Protein AF-A0A7S3UWT2-F1 (afdb_monomer_lite)

pLDDT: mean 91.1, std 9.6, range [55.69, 98.31]

Organism: Heterosigma akashiwo (NCBI:txid2829)

Secondary structure (DSSP, 8-state):
--HHHHHHHHHT--SHHHHHHHHHHHTGGG-SEEEEEEE---STTS----EEEEEEEEETTEEEEEEE-TTSSTTHHHHHHHHHHHHHHHS-HHHHSS-S-PPEEEEEP-GGGSPPPSSSSTHHHHHHHHHHT-

InterPro domains:
  IPR003653 Ulp1 protease famil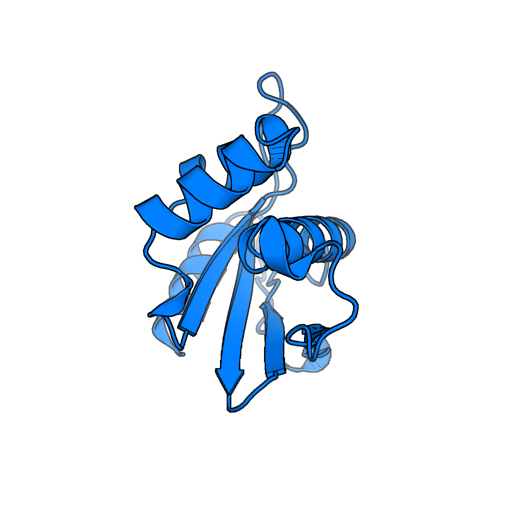y, C-terminal catalytic domain [PF02902] (27-134)
  IPR003653 Ulp1 protease family, C-terminal catalytic domain [PS50600] (1-134)
  IPR038765 Papain-like cysteine peptidase superfamily [SSF54001] (6-134)
  IPR044613 NEDD8-specific protease 1/2-like [PTHR46468] (6-132)

Structure (mmCIF, N/CA/C/O backbone):
data_AF-A0A7S3UWT2-F1
#
_entry.id   AF-A0A7S3UWT2-F1
#
loop_
_atom_site.group_PDB
_atom_site.id
_atom_site.type_symbol
_atom_site.label_atom_id
_atom_site.label_alt_id
_atom_site.label_comp_id
_atom_site.label_asym_id
_atom_site.label_entity_id
_atom_site.label_seq_id
_atom_site.pdbx_PDB_ins_code
_atom_site.Cartn_x
_atom_site.Cartn_y
_atom_site.Cartn_z
_atom_site.occupancy
_atom_site.B_iso_or_equiv
_atom_site.auth_seq_id
_atom_site.auth_comp_id
_atom_site.auth_asym_id
_atom_site.auth_atom_id
_atom_site.pdbx_PDB_model_num
ATOM 1 N N . MET A 1 1 ? -7.065 -2.808 -0.948 1.00 94.25 1 MET A N 1
ATOM 2 C CA . MET A 1 1 ? -7.491 -1.396 -0.934 1.00 94.25 1 MET A CA 1
ATOM 3 C C . MET A 1 1 ? -7.402 -0.872 -2.348 1.00 94.25 1 MET A C 1
ATOM 5 O O . MET A 1 1 ? -6.532 -1.319 -3.085 1.00 94.25 1 MET A O 1
ATOM 9 N N . ASP A 1 2 ? -8.306 0.024 -2.723 1.00 96.12 2 ASP A N 1
ATOM 10 C CA . ASP A 1 2 ? -8.258 0.690 -4.025 1.00 96.12 2 ASP A CA 1
ATOM 11 C C . ASP A 1 2 ? -7.116 1.732 -4.062 1.00 96.12 2 ASP A C 1
ATOM 13 O O . ASP A 1 2 ? -6.880 2.378 -3.036 1.00 96.12 2 ASP A O 1
ATOM 17 N N . PRO A 1 3 ? -6.403 1.926 -5.190 1.00 95.62 3 PRO A N 1
ATOM 18 C CA . PRO A 1 3 ? -5.331 2.918 -5.287 1.00 95.62 3 PRO A CA 1
ATOM 19 C C . PRO A 1 3 ? -5.733 4.346 -4.897 1.00 95.62 3 PRO A C 1
ATOM 21 O O . PRO A 1 3 ? -4.940 5.037 -4.260 1.00 95.62 3 PRO A O 1
ATOM 24 N N . ALA A 1 4 ? -6.951 4.795 -5.214 1.00 94.56 4 ALA A N 1
ATOM 25 C CA . ALA A 1 4 ? -7.416 6.131 -4.842 1.00 94.56 4 ALA A CA 1
ATOM 26 C C . ALA A 1 4 ? -7.584 6.269 -3.323 1.00 94.56 4 ALA A C 1
ATOM 28 O O . ALA A 1 4 ? -7.288 7.318 -2.755 1.00 94.56 4 ALA A O 1
ATOM 29 N N . VAL A 1 5 ? -7.986 5.187 -2.653 1.00 96.56 5 VAL A N 1
ATOM 30 C CA . VAL A 1 5 ? -8.093 5.129 -1.191 1.00 96.56 5 VAL A CA 1
ATOM 31 C C . VAL A 1 5 ? -6.712 5.195 -0.536 1.00 96.56 5 VAL A C 1
ATOM 33 O O . VAL A 1 5 ? -6.547 5.875 0.474 1.00 96.56 5 VAL A O 1
ATOM 36 N N . VAL A 1 6 ? -5.698 4.552 -1.128 1.00 96.81 6 VAL A N 1
ATOM 37 C CA . VAL A 1 6 ? -4.308 4.682 -0.657 1.00 96.81 6 VAL A CA 1
ATOM 38 C C . VAL A 1 6 ? -3.805 6.113 -0.841 1.00 96.81 6 VAL A C 1
ATOM 40 O O . VAL A 1 6 ? -3.215 6.671 0.079 1.00 96.81 6 VAL A O 1
ATOM 43 N N . SER A 1 7 ? -4.077 6.742 -1.988 1.00 95.00 7 SER A N 1
ATOM 44 C CA . SER A 1 7 ? -3.718 8.146 -2.220 1.00 95.00 7 SER A CA 1
ATOM 45 C C . SER A 1 7 ? -4.391 9.086 -1.216 1.00 95.00 7 SER A C 1
ATOM 47 O O . SER A 1 7 ? -3.726 9.969 -0.682 1.00 95.00 7 SER A O 1
ATOM 49 N N . PHE A 1 8 ? -5.673 8.871 -0.904 1.00 95.25 8 PHE A N 1
ATOM 50 C CA . PHE A 1 8 ? -6.383 9.616 0.139 1.00 95.25 8 PHE A CA 1
ATOM 51 C C . PHE A 1 8 ? -5.711 9.444 1.511 1.00 95.25 8 PHE A C 1
ATOM 53 O O . PHE A 1 8 ? -5.351 10.437 2.140 1.00 95.25 8 PHE A O 1
ATOM 60 N N . MET A 1 9 ? -5.434 8.199 1.918 1.00 96.19 9 MET A N 1
ATOM 61 C CA . MET A 1 9 ? -4.730 7.888 3.171 1.00 96.19 9 MET A CA 1
ATOM 62 C C . MET A 1 9 ? -3.370 8.591 3.275 1.00 96.19 9 MET A C 1
ATOM 64 O O . MET A 1 9 ? -2.972 9.039 4.347 1.00 96.19 9 MET A O 1
ATOM 68 N N . MET A 1 10 ? -2.638 8.671 2.163 1.00 95.50 10 MET A N 1
ATOM 69 C CA . MET A 1 10 ? -1.286 9.226 2.142 1.00 95.50 10 MET A CA 1
ATOM 70 C C . MET A 1 10 ? -1.235 10.748 2.037 1.00 95.50 10 MET A C 1
ATOM 72 O O . MET A 1 10 ? -0.264 11.336 2.508 1.00 95.50 10 MET A O 1
ATOM 76 N N . LEU A 1 11 ? -2.202 11.375 1.366 1.00 94.38 11 LEU A N 1
ATOM 77 C CA . LEU A 1 11 ? -2.130 12.794 1.006 1.00 94.38 11 LEU A CA 1
ATOM 78 C C . LEU A 1 11 ? -3.147 13.664 1.742 1.00 94.38 11 LEU A C 1
ATOM 80 O O . LEU A 1 11 ? -2.987 14.881 1.729 1.00 94.38 11 LEU A O 1
ATOM 84 N N . GLN A 1 12 ? -4.206 13.083 2.312 1.00 94.38 12 GLN A N 1
ATOM 85 C CA . GLN A 1 12 ? -5.334 13.837 2.872 1.00 94.38 12 GLN A CA 1
ATOM 86 C C . GLN A 1 12 ? -5.641 13.506 4.328 1.00 94.38 12 GLN A C 1
ATOM 88 O O . GLN A 1 12 ? -6.111 14.397 5.020 1.00 94.38 12 GLN A O 1
ATOM 93 N N . CYS A 1 13 ? -5.351 12.293 4.812 1.00 94.12 13 CYS A N 1
ATOM 94 C CA . CYS A 1 13 ? -5.522 11.995 6.234 1.00 94.12 13 CYS A CA 1
ATOM 95 C C . CYS A 1 13 ? -4.481 12.757 7.066 1.00 94.12 13 CYS A C 1
ATOM 97 O O . CYS A 1 13 ? -3.280 12.483 6.969 1.00 94.12 13 CYS A O 1
ATOM 99 N N . THR A 1 14 ? -4.937 13.706 7.883 1.00 91.50 14 THR A N 1
ATOM 100 C CA . THR A 1 14 ? -4.065 14.581 8.687 1.00 91.50 14 THR A CA 1
ATOM 101 C C . THR A 1 14 ? -4.346 14.532 10.183 1.00 91.50 14 THR A C 1
ATOM 103 O O . THR A 1 14 ? -3.457 14.874 10.965 1.00 91.50 14 THR A O 1
ATOM 106 N N . ASP A 1 15 ? -5.514 14.043 10.590 1.00 91.19 15 ASP A N 1
ATOM 107 C CA . ASP A 1 15 ? -5.913 13.906 11.990 1.00 91.19 15 ASP A CA 1
ATOM 108 C C . ASP A 1 15 ? -6.509 12.523 12.299 1.00 91.19 15 ASP A C 1
ATOM 110 O O . ASP A 1 15 ? -6.653 11.672 11.422 1.00 91.19 15 ASP A O 1
ATOM 114 N N . ASP A 1 16 ? -6.785 12.265 13.580 1.00 90.31 16 ASP A N 1
ATOM 115 C CA . ASP A 1 16 ? -7.289 10.971 14.049 1.00 90.31 16 ASP A CA 1
ATOM 116 C C . ASP A 1 16 ? -8.687 10.634 13.502 1.00 90.31 16 ASP A C 1
ATOM 118 O O . ASP A 1 16 ? -8.959 9.454 13.259 1.00 90.31 16 ASP A O 1
ATOM 122 N N . ASP A 1 17 ? -9.534 11.638 13.251 1.00 92.62 17 ASP A N 1
ATOM 123 C CA . ASP A 1 17 ? -10.889 11.440 12.729 1.00 92.62 17 ASP A CA 1
ATOM 124 C C . ASP A 1 17 ? -10.837 10.911 11.289 1.00 92.62 17 ASP A C 1
ATOM 126 O O . ASP A 1 17 ? -11.516 9.927 10.974 1.00 92.62 17 ASP A O 1
ATOM 130 N N . ASP A 1 18 ? -9.955 11.470 10.448 1.00 94.12 18 ASP A N 1
ATOM 131 C CA . ASP A 1 18 ? -9.722 10.995 9.078 1.00 94.12 18 ASP A CA 1
ATOM 132 C C . ASP A 1 18 ? -9.356 9.501 9.045 1.00 94.12 18 ASP A C 1
ATOM 134 O O . ASP A 1 18 ? -9.889 8.711 8.253 1.00 94.12 18 ASP A O 1
ATOM 138 N N . TYR A 1 19 ? -8.424 9.094 9.913 1.00 93.38 19 TYR A N 1
ATOM 139 C CA . TYR A 1 19 ? -7.978 7.705 9.978 1.00 93.38 19 TYR A CA 1
ATOM 140 C C . TYR A 1 19 ? -9.072 6.776 10.510 1.00 93.38 19 TYR A C 1
ATOM 142 O O . TYR A 1 19 ? -9.218 5.658 10.006 1.00 93.38 19 TYR A O 1
ATOM 150 N N . ASP A 1 20 ? -9.840 7.205 11.513 1.00 92.69 20 ASP A N 1
ATOM 151 C CA . ASP A 1 20 ? -10.918 6.399 12.083 1.00 92.69 20 ASP A CA 1
ATOM 152 C C . ASP A 1 20 ? -12.104 6.244 11.125 1.00 92.69 20 ASP A C 1
ATOM 154 O O . ASP A 1 20 ? -12.724 5.173 11.073 1.00 92.69 20 ASP A O 1
ATOM 158 N N . ASP A 1 21 ? -12.421 7.271 10.338 1.00 94.06 21 ASP A N 1
ATOM 159 C CA . ASP A 1 21 ? -13.404 7.184 9.258 1.00 94.06 21 ASP A CA 1
ATOM 160 C C . ASP A 1 21 ? -12.946 6.208 8.172 1.00 94.06 21 ASP A C 1
ATOM 162 O O . ASP A 1 21 ? -13.712 5.321 7.774 1.00 94.06 21 ASP A O 1
ATOM 166 N N . LEU A 1 22 ? -11.678 6.286 7.753 1.00 95.69 22 LEU A N 1
ATOM 167 C CA . LEU A 1 22 ? -11.103 5.361 6.778 1.00 95.69 22 LEU A CA 1
ATOM 168 C C . LEU A 1 22 ? -11.126 3.909 7.285 1.00 95.69 22 LEU A C 1
ATOM 170 O O . LEU A 1 22 ? -11.574 2.997 6.575 1.00 95.69 22 LEU A O 1
ATOM 174 N N . ARG A 1 23 ? -10.705 3.688 8.538 1.00 94.75 23 ARG A N 1
ATOM 175 C CA . ARG A 1 23 ? -10.719 2.378 9.206 1.00 94.75 23 ARG A CA 1
ATOM 176 C C . ARG A 1 23 ? -12.116 1.770 9.221 1.00 94.75 23 ARG A C 1
ATOM 178 O O . ARG A 1 23 ? -12.291 0.610 8.827 1.00 94.75 23 ARG A O 1
ATOM 185 N N . ARG A 1 24 ? -13.113 2.549 9.658 1.00 94.88 24 ARG A N 1
ATOM 186 C CA . ARG A 1 24 ? -14.514 2.118 9.760 1.00 94.88 24 ARG A CA 1
ATOM 187 C C . ARG A 1 24 ? -15.134 1.878 8.390 1.00 94.88 24 ARG A C 1
ATOM 189 O O . ARG A 1 24 ? -15.771 0.841 8.196 1.00 94.88 24 ARG A O 1
ATOM 196 N N . GLY A 1 25 ? -14.914 2.785 7.439 1.00 95.56 25 GLY A N 1
ATOM 197 C CA . GLY A 1 25 ? -15.448 2.694 6.080 1.00 95.56 25 GLY A CA 1
ATOM 198 C C . GLY A 1 25 ? -14.988 1.430 5.352 1.00 95.56 25 GLY A C 1
ATOM 199 O O . GLY A 1 25 ? -15.791 0.744 4.718 1.00 95.56 25 GLY A O 1
ATOM 200 N N . LEU A 1 26 ? -13.717 1.056 5.519 1.00 95.50 26 LEU A N 1
ATOM 201 C CA . LEU A 1 26 ? -13.145 -0.164 4.938 1.00 95.50 26 LEU A CA 1
ATOM 202 C C . LEU A 1 26 ? -13.332 -1.417 5.811 1.00 95.50 26 LEU A C 1
ATOM 204 O O . LEU A 1 26 ? -13.012 -2.529 5.373 1.00 95.50 26 LEU A O 1
ATOM 208 N N . LYS A 1 27 ? -13.855 -1.257 7.035 1.00 95.25 27 LYS A N 1
ATOM 209 C CA . LYS A 1 27 ? -13.990 -2.311 8.053 1.00 95.25 27 LYS A CA 1
ATOM 210 C C . LYS A 1 27 ? -12.669 -3.053 8.282 1.00 95.25 27 LYS A C 1
ATOM 212 O O . LYS A 1 27 ? -12.656 -4.286 8.305 1.00 95.25 27 LYS A O 1
ATOM 217 N N . LEU A 1 28 ? -11.559 -2.317 8.402 1.00 92.75 28 LEU A N 1
ATOM 218 C CA . LEU A 1 28 ? -10.211 -2.906 8.444 1.00 92.75 28 LEU A CA 1
ATOM 219 C C . LEU A 1 28 ? -10.007 -3.858 9.629 1.00 92.75 28 LEU A C 1
ATOM 221 O O . LEU A 1 28 ? -9.278 -4.837 9.503 1.00 92.75 28 LEU A O 1
ATOM 225 N N . ASP A 1 29 ? -10.708 -3.641 10.741 1.00 88.62 29 ASP A N 1
ATOM 226 C CA . ASP A 1 29 ? -10.650 -4.521 11.919 1.00 88.62 29 ASP A CA 1
ATOM 227 C C . ASP A 1 29 ? -11.168 -5.935 11.650 1.00 88.62 29 ASP A C 1
ATOM 229 O O . ASP A 1 29 ? -10.827 -6.877 12.360 1.00 88.62 29 ASP A O 1
ATOM 233 N N . GLN A 1 30 ? -11.984 -6.090 10.607 1.00 92.00 30 GLN A N 1
ATOM 234 C CA . GLN A 1 30 ? -12.569 -7.363 10.193 1.00 92.00 30 GLN A CA 1
ATOM 235 C C . GLN A 1 30 ? -11.738 -8.053 9.103 1.00 92.00 30 GLN A C 1
ATOM 237 O O . GLN A 1 30 ? -12.159 -9.081 8.571 1.00 92.00 30 GLN A O 1
ATOM 242 N N . LYS A 1 31 ? -10.595 -7.477 8.707 1.00 93.75 31 LYS A N 1
ATOM 243 C CA . LYS A 1 31 ? -9.749 -8.002 7.632 1.00 93.75 31 LYS A CA 1
ATOM 244 C C . LYS A 1 31 ? -8.537 -8.712 8.224 1.00 93.75 31 LYS A C 1
ATOM 246 O O . LYS A 1 31 ? -7.715 -8.105 8.905 1.00 93.75 31 LYS A O 1
ATOM 251 N N . SER A 1 32 ? -8.416 -10.003 7.926 1.00 94.06 32 SER A N 1
ATOM 252 C CA . SER A 1 32 ? -7.213 -10.790 8.215 1.00 94.06 32 SER A CA 1
ATOM 253 C C . SER A 1 32 ? -6.104 -10.570 7.183 1.00 94.06 32 SER A C 1
ATOM 255 O O . SER A 1 32 ? -4.940 -10.799 7.490 1.00 94.06 32 SER A O 1
ATOM 257 N N . LEU A 1 33 ? -6.457 -10.109 5.981 1.00 95.94 33 LEU A N 1
ATOM 258 C CA . LEU A 1 33 ? -5.547 -9.862 4.868 1.00 95.94 33 LEU A CA 1
ATOM 259 C C . LEU A 1 33 ? -5.872 -8.511 4.228 1.00 95.94 33 LEU A C 1
ATOM 261 O O . LEU A 1 33 ? -7.031 -8.224 3.914 1.00 95.94 33 LEU A O 1
ATOM 265 N N . ILE A 1 34 ? -4.852 -7.672 4.062 1.00 97.12 34 ILE A N 1
ATOM 266 C CA . ILE A 1 34 ? -4.972 -6.324 3.507 1.00 97.12 34 ILE A CA 1
ATOM 267 C C . ILE A 1 34 ? -3.907 -6.147 2.429 1.00 97.12 34 ILE A C 1
ATOM 269 O O . ILE A 1 34 ? -2.714 -6.115 2.715 1.00 97.12 34 ILE A O 1
ATOM 273 N N . PHE A 1 35 ? -4.358 -5.982 1.190 1.00 98.31 35 PHE A N 1
ATOM 274 C CA . PHE A 1 35 ? -3.512 -5.592 0.065 1.00 98.31 35 PHE A CA 1
ATOM 275 C C . PHE A 1 35 ? -3.538 -4.083 -0.117 1.00 98.31 35 PHE A C 1
ATOM 277 O O . PHE A 1 35 ? -4.616 -3.484 -0.201 1.00 98.31 35 PHE A O 1
ATOM 284 N N . VAL A 1 36 ? -2.368 -3.469 -0.207 1.00 98.19 36 VAL A N 1
ATOM 285 C CA . VAL A 1 36 ? -2.204 -2.028 -0.360 1.00 98.19 36 VAL A CA 1
ATOM 286 C C . VAL A 1 36 ? -1.328 -1.769 -1.584 1.00 98.19 36 VAL A C 1
ATOM 288 O O . VAL A 1 36 ? -0.121 -2.004 -1.517 1.00 98.19 36 VAL A O 1
ATOM 291 N N . PRO A 1 37 ? -1.902 -1.326 -2.717 1.00 97.88 37 PRO A N 1
ATOM 292 C CA . PRO A 1 37 ? -1.097 -0.922 -3.862 1.00 97.88 37 PRO A CA 1
ATOM 293 C C . PRO A 1 37 ? -0.282 0.321 -3.490 1.00 97.88 37 PRO A C 1
ATOM 295 O O . PRO A 1 37 ? -0.832 1.326 -3.044 1.00 97.88 37 PRO A O 1
ATOM 298 N N . VAL A 1 38 ? 1.033 0.243 -3.662 1.00 97.75 38 VAL A N 1
ATOM 299 C CA . VAL A 1 38 ? 1.982 1.314 -3.357 1.00 97.75 38 VAL A CA 1
ATOM 300 C C . VAL A 1 38 ? 2.396 1.976 -4.661 1.00 97.75 38 VAL A C 1
ATOM 302 O O . VAL A 1 38 ? 2.917 1.310 -5.555 1.00 97.75 38 VAL A O 1
ATOM 305 N N . ASN A 1 39 ? 2.231 3.294 -4.734 1.00 94.12 39 ASN A N 1
ATOM 306 C CA . ASN A 1 39 ? 2.828 4.117 -5.777 1.00 94.12 39 ASN A CA 1
ATOM 307 C C . ASN A 1 39 ? 3.720 5.206 -5.177 1.00 94.12 39 ASN A C 1
ATOM 309 O O . ASN A 1 39 ? 3.522 5.639 -4.038 1.00 94.12 39 ASN A O 1
ATOM 313 N N . ASP A 1 40 ? 4.690 5.642 -5.970 1.00 93.06 40 ASP A N 1
ATOM 314 C CA . ASP A 1 40 ? 5.688 6.669 -5.659 1.00 93.06 40 ASP A CA 1
ATOM 315 C C . ASP A 1 40 ? 5.175 8.112 -5.766 1.00 93.06 40 ASP A C 1
ATOM 317 O O . ASP A 1 40 ? 5.951 9.051 -5.594 1.00 93.06 40 ASP A O 1
ATOM 321 N N . ASN A 1 41 ? 3.880 8.321 -6.013 1.00 93.25 41 ASN A N 1
ATOM 322 C CA . ASN A 1 41 ? 3.332 9.662 -6.137 1.00 93.25 41 ASN A CA 1
ATOM 323 C C . ASN A 1 41 ? 3.300 10.377 -4.777 1.00 93.25 41 ASN A C 1
ATOM 325 O O . ASN A 1 41 ? 2.839 9.815 -3.775 1.00 93.25 41 ASN A O 1
ATOM 329 N N . THR A 1 42 ? 3.762 11.628 -4.738 1.00 87.81 42 THR A N 1
ATOM 330 C CA . THR A 1 42 ? 3.889 12.423 -3.503 1.00 87.81 42 THR A CA 1
ATOM 331 C C . THR A 1 42 ? 2.951 13.625 -3.442 1.00 87.81 42 THR A C 1
ATOM 333 O O . THR A 1 42 ? 2.805 14.212 -2.372 1.00 87.81 42 THR A O 1
ATOM 336 N N . SER A 1 43 ? 2.288 13.981 -4.543 1.00 89.88 43 SER A N 1
ATOM 337 C CA . SER A 1 43 ? 1.302 15.063 -4.592 1.00 89.88 43 SER A CA 1
ATOM 338 C C . SER A 1 43 ? 0.228 14.796 -5.654 1.00 89.88 43 SER A C 1
ATOM 340 O O . SER A 1 43 ? 0.336 13.866 -6.451 1.00 89.88 43 SER A O 1
ATOM 342 N N . PHE A 1 44 ? -0.824 15.619 -5.673 1.00 85.06 44 PHE A N 1
ATOM 343 C CA . PHE A 1 44 ? -1.864 15.559 -6.710 1.00 85.06 44 PHE A CA 1
ATOM 344 C C . PHE A 1 44 ? -1.400 16.062 -8.081 1.00 85.06 44 PHE A C 1
ATOM 346 O O . PHE A 1 44 ? -2.018 15.727 -9.088 1.00 85.06 44 PHE A O 1
ATOM 353 N N . ASP A 1 45 ? -0.314 16.833 -8.116 1.00 86.62 45 ASP A N 1
ATOM 354 C CA . ASP A 1 45 ? 0.179 17.491 -9.3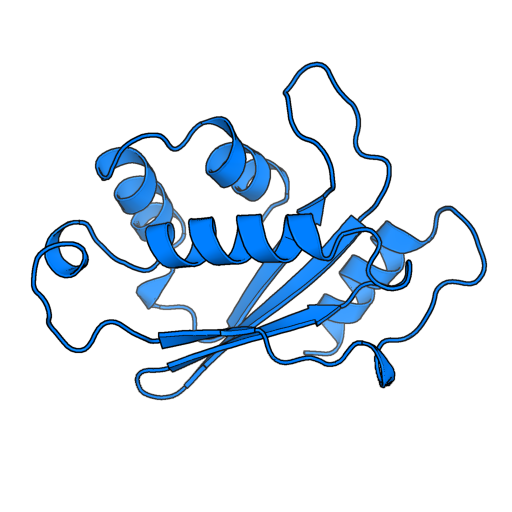29 1.00 86.62 45 ASP A CA 1
ATOM 355 C C . ASP A 1 45 ? 1.257 16.667 -10.046 1.00 86.62 45 ASP A C 1
ATOM 357 O O . ASP A 1 45 ? 1.730 17.047 -11.118 1.00 86.62 45 ASP A O 1
ATOM 361 N N . SER A 1 46 ? 1.665 15.537 -9.463 1.00 84.31 46 SER A N 1
ATOM 362 C CA . SER A 1 46 ? 2.629 14.609 -10.046 1.00 84.31 46 SER A CA 1
ATOM 363 C C . SER A 1 46 ? 1.978 13.297 -10.485 1.00 84.31 46 SER A C 1
ATOM 365 O O . SER A 1 46 ? 0.899 12.907 -10.037 1.00 84.31 46 SER A O 1
ATOM 367 N N . SER A 1 47 ? 2.655 12.606 -11.400 1.00 84.94 47 SER A N 1
ATOM 368 C CA . SER A 1 47 ? 2.303 11.263 -11.857 1.00 84.94 47 SER A CA 1
ATOM 369 C C . SER A 1 47 ? 3.202 10.221 -11.201 1.00 84.94 47 SER A C 1
ATOM 371 O O . SER A 1 47 ? 4.398 10.458 -11.038 1.00 84.94 47 SER A O 1
ATOM 373 N N . SER A 1 48 ? 2.654 9.042 -10.913 1.00 87.81 48 SER A N 1
ATOM 374 C CA . SER A 1 48 ? 3.454 7.896 -10.474 1.00 87.81 48 SER A CA 1
ATOM 375 C C . SER A 1 48 ? 4.308 7.339 -11.615 1.00 87.81 48 SER A C 1
ATOM 377 O O . SER A 1 48 ? 3.855 7.291 -12.761 1.00 87.81 48 SER A O 1
ATOM 379 N N . THR A 1 49 ? 5.519 6.883 -11.290 1.00 92.75 49 THR A N 1
ATOM 380 C CA . THR A 1 49 ? 6.399 6.166 -12.222 1.00 92.75 49 THR A CA 1
ATOM 381 C C . THR A 1 49 ? 6.493 4.671 -11.928 1.00 92.75 49 THR A C 1
ATOM 383 O O . THR A 1 49 ? 6.880 3.907 -12.813 1.00 92.75 49 THR A O 1
ATOM 386 N N . HIS A 1 50 ? 6.110 4.227 -10.724 1.00 96.69 50 HIS A N 1
ATOM 387 C CA . HIS A 1 50 ? 6.272 2.834 -10.319 1.00 96.69 50 HIS A CA 1
ATOM 388 C C . HIS A 1 50 ? 5.199 2.330 -9.348 1.00 96.69 50 HIS A C 1
ATOM 390 O O . HIS A 1 50 ? 4.837 3.003 -8.379 1.00 96.69 50 HIS A O 1
ATOM 396 N N . TRP A 1 51 ? 4.751 1.092 -9.574 1.00 97.81 51 TRP A N 1
ATOM 397 C CA . TRP A 1 51 ? 3.793 0.379 -8.727 1.00 97.81 51 TRP A CA 1
ATOM 398 C C . TRP A 1 51 ? 4.439 -0.829 -8.051 1.00 97.81 51 TRP A C 1
ATOM 400 O O . TRP A 1 51 ? 5.259 -1.534 -8.634 1.00 97.81 51 TRP A O 1
ATOM 410 N N . SER A 1 52 ? 4.041 -1.079 -6.811 1.00 98.06 52 SER A N 1
ATOM 411 C CA . SER A 1 52 ? 4.374 -2.288 -6.053 1.00 98.06 52 SER A CA 1
ATOM 412 C C . SER A 1 52 ? 3.236 -2.639 -5.095 1.00 98.06 52 SER A C 1
ATOM 414 O O . SER A 1 52 ? 2.249 -1.906 -4.992 1.00 98.06 52 SER A O 1
ATOM 416 N N . LEU A 1 53 ? 3.354 -3.760 -4.385 1.00 98.19 53 LEU A N 1
ATOM 417 C CA . LEU A 1 53 ? 2.339 -4.224 -3.443 1.00 98.19 53 LEU A CA 1
ATOM 418 C C . LEU A 1 53 ? 2.888 -4.285 -2.019 1.00 98.19 53 LEU A C 1
ATOM 420 O O . LEU A 1 53 ? 3.944 -4.862 -1.779 1.00 98.19 53 LEU A O 1
ATOM 424 N N . LEU A 1 54 ? 2.130 -3.764 -1.060 1.00 98.06 54 LEU A N 1
ATOM 425 C CA . LEU A 1 54 ? 2.292 -4.076 0.354 1.00 98.06 54 LEU A CA 1
ATOM 426 C C . LEU A 1 54 ? 1.162 -5.033 0.765 1.00 98.06 54 LEU A C 1
ATOM 428 O O . LEU A 1 54 ? -0.012 -4.667 0.721 1.00 98.06 54 LEU A O 1
ATOM 432 N N . ALA A 1 55 ? 1.505 -6.264 1.137 1.00 97.56 55 ALA A N 1
ATOM 433 C CA . ALA A 1 55 ? 0.548 -7.277 1.578 1.00 97.56 55 ALA A CA 1
ATOM 434 C C . ALA A 1 55 ? 0.702 -7.508 3.082 1.00 97.56 55 ALA A C 1
ATOM 436 O O . ALA A 1 55 ? 1.778 -7.878 3.541 1.00 97.56 55 ALA A O 1
ATOM 437 N N . CYS A 1 56 ? -0.362 -7.280 3.849 1.00 96.62 56 CYS A N 1
ATOM 438 C CA . CYS A 1 56 ? -0.354 -7.365 5.305 1.00 96.62 56 CYS A CA 1
ATOM 439 C C . CYS A 1 56 ? -1.304 -8.451 5.805 1.00 96.62 56 CYS A C 1
ATOM 441 O O . CYS A 1 56 ? -2.495 -8.431 5.493 1.00 96.62 56 CYS A O 1
ATOM 443 N N . VAL A 1 57 ? -0.786 -9.357 6.632 1.00 95.06 57 VAL A N 1
ATOM 444 C CA . VAL A 1 57 ? -1.532 -10.443 7.271 1.00 95.06 57 VAL A CA 1
ATOM 445 C C . VAL A 1 57 ? -1.641 -10.168 8.764 1.00 95.06 57 VAL A C 1
ATOM 447 O O . VAL A 1 57 ? -0.634 -9.990 9.452 1.00 95.06 57 VAL A O 1
ATOM 450 N N . ARG A 1 58 ? -2.869 -10.164 9.277 1.00 91.81 58 ARG A N 1
ATOM 451 C CA . ARG A 1 58 ? -3.156 -10.108 10.710 1.00 91.81 58 ARG A CA 1
ATOM 452 C C . ARG A 1 58 ? -3.209 -11.527 11.264 1.00 91.81 58 ARG A C 1
ATOM 454 O O . ARG A 1 58 ? -4.033 -12.334 10.834 1.00 91.81 58 ARG A O 1
ATOM 461 N N . TYR A 1 59 ? -2.364 -11.809 12.248 1.00 87.44 59 TYR A N 1
ATOM 462 C CA . TYR A 1 59 ? -2.354 -13.075 12.972 1.00 87.44 59 TYR A CA 1
ATOM 463 C C . TYR A 1 59 ? -2.120 -12.815 14.462 1.00 87.44 59 TYR A C 1
ATOM 465 O O . TYR A 1 59 ? -1.127 -12.196 14.844 1.00 87.44 59 TYR A O 1
ATOM 473 N N . ASN A 1 60 ? -3.034 -13.288 15.314 1.00 84.25 60 ASN A N 1
ATOM 474 C CA . ASN A 1 60 ? -3.080 -12.942 16.739 1.00 84.25 60 ASN A CA 1
ATOM 475 C C . ASN A 1 60 ? -3.056 -11.413 16.948 1.00 84.25 60 ASN A C 1
ATOM 477 O O . ASN A 1 60 ? -3.872 -10.710 16.353 1.00 84.25 60 ASN A O 1
ATOM 481 N N . ASN A 1 61 ? -2.129 -10.904 17.767 1.00 82.69 61 ASN A N 1
ATOM 482 C CA . ASN A 1 61 ? -1.958 -9.475 18.040 1.00 82.69 61 ASN A CA 1
ATOM 483 C C . ASN A 1 61 ? -0.839 -8.820 17.203 1.00 82.69 61 ASN A C 1
ATOM 485 O O . ASN A 1 61 ? -0.243 -7.833 17.624 1.00 82.69 61 ASN A O 1
ATOM 489 N N . ALA A 1 62 ? -0.507 -9.390 16.042 1.00 87.88 62 ALA A N 1
ATOM 490 C CA . ALA A 1 62 ? 0.534 -8.877 15.155 1.00 87.88 62 ALA A CA 1
ATOM 491 C C . ALA A 1 62 ? 0.020 -8.725 13.718 1.00 87.88 62 ALA A C 1
ATOM 493 O O . ALA A 1 62 ? -0.823 -9.495 13.245 1.00 87.88 62 ALA A O 1
ATOM 494 N N . ILE A 1 63 ? 0.555 -7.727 13.019 1.00 92.88 63 ILE A N 1
ATOM 495 C CA . ILE A 1 63 ? 0.320 -7.482 11.598 1.00 92.88 63 ILE A CA 1
ATOM 496 C C . ILE A 1 63 ? 1.670 -7.584 10.891 1.00 92.88 63 ILE A C 1
ATOM 498 O O . ILE A 1 63 ? 2.522 -6.704 11.008 1.00 92.88 63 ILE A O 1
ATOM 502 N N . ASN A 1 64 ? 1.860 -8.666 10.147 1.00 94.69 64 ASN A N 1
ATOM 503 C CA . ASN A 1 64 ? 3.069 -8.880 9.364 1.00 94.69 64 ASN A CA 1
ATOM 504 C C . ASN A 1 64 ? 2.813 -8.426 7.935 1.00 94.69 64 ASN A C 1
ATOM 506 O O . ASN A 1 64 ? 1.911 -8.936 7.274 1.00 94.69 64 ASN A O 1
ATOM 510 N N . CYS A 1 65 ? 3.607 -7.480 7.464 1.00 96.44 65 CYS A N 1
ATOM 511 C CA . CYS A 1 65 ? 3.525 -6.943 6.121 1.00 96.44 65 CYS A CA 1
ATOM 512 C C . CYS A 1 65 ? 4.757 -7.336 5.310 1.00 96.44 65 CYS A C 1
ATOM 514 O O . CYS A 1 65 ? 5.874 -7.305 5.817 1.00 96.44 65 CYS A O 1
ATOM 516 N N . VAL A 1 66 ? 4.561 -7.651 4.036 1.00 96.81 66 VAL A N 1
ATOM 517 C CA . VAL A 1 66 ? 5.633 -7.863 3.059 1.00 96.81 66 VAL A CA 1
ATOM 518 C C . VAL A 1 66 ? 5.498 -6.844 1.936 1.00 96.81 66 VAL A C 1
ATOM 520 O O . VAL A 1 66 ? 4.388 -6.570 1.472 1.00 96.81 66 VAL A O 1
ATOM 523 N N . HIS A 1 67 ? 6.621 -6.272 1.504 1.00 97.62 67 HIS A N 1
ATOM 524 C CA . HIS A 1 67 ? 6.677 -5.390 0.338 1.00 97.62 67 HIS A CA 1
ATOM 525 C C . HIS A 1 67 ? 7.193 -6.173 -0.867 1.00 97.62 67 HIS A C 1
ATOM 527 O O . HIS A 1 67 ? 8.300 -6.704 -0.846 1.00 97.62 67 HIS A O 1
ATOM 533 N N . LEU A 1 68 ? 6.368 -6.253 -1.906 1.00 97.69 68 LEU A N 1
ATOM 534 C CA . LEU A 1 68 ? 6.644 -6.962 -3.147 1.00 97.69 68 LEU A CA 1
ATOM 535 C C . LEU A 1 68 ? 6.794 -5.938 -4.263 1.00 97.69 68 LEU A C 1
ATOM 537 O O . LEU A 1 68 ? 5.826 -5.333 -4.730 1.00 97.69 68 LEU A O 1
ATOM 541 N N . ASP A 1 69 ? 8.036 -5.749 -4.678 1.00 97.69 69 ASP A N 1
ATOM 542 C CA . ASP A 1 69 ? 8.436 -4.765 -5.666 1.00 97.69 69 ASP A CA 1
ATOM 543 C C . ASP A 1 69 ? 9.224 -5.415 -6.811 1.00 97.69 69 ASP A C 1
ATOM 545 O O . ASP A 1 69 ? 10.409 -5.736 -6.688 1.00 97.69 69 ASP A O 1
ATOM 549 N N . SER A 1 70 ? 8.574 -5.547 -7.968 1.00 97.56 70 SER A N 1
ATOM 550 C CA . SER A 1 70 ? 9.188 -6.080 -9.187 1.00 97.56 70 SER A CA 1
ATOM 551 C C . SER A 1 70 ? 10.294 -5.183 -9.757 1.00 97.56 70 SER A C 1
ATOM 553 O O . SER A 1 70 ? 11.146 -5.663 -10.513 1.00 97.56 70 SER A O 1
ATOM 555 N N . GLY A 1 71 ? 10.316 -3.903 -9.378 1.00 95.75 71 GLY A N 1
ATOM 556 C CA . GLY A 1 71 ? 11.342 -2.910 -9.693 1.00 95.75 71 GLY A CA 1
ATOM 557 C C . GLY A 1 71 ? 12.579 -2.988 -8.794 1.00 95.75 71 GLY A C 1
ATOM 558 O O . GLY A 1 71 ? 13.587 -2.352 -9.103 1.00 95.75 71 GLY A O 1
ATOM 559 N N . GLY A 1 72 ? 12.575 -3.837 -7.760 1.00 92.44 72 GLY A N 1
ATOM 560 C CA . GLY A 1 72 ? 13.755 -4.080 -6.926 1.00 92.44 72 GLY A CA 1
ATOM 561 C C . GLY A 1 72 ? 13.928 -3.127 -5.769 1.00 92.44 72 GLY A C 1
ATOM 562 O O . GLY A 1 72 ? 15.047 -2.686 -5.524 1.00 92.44 72 GLY A O 1
ATOM 563 N N . GLY A 1 73 ? 12.832 -2.783 -5.103 1.00 91.19 73 GLY A N 1
ATOM 564 C CA . GLY A 1 73 ? 12.841 -1.833 -3.996 1.00 91.19 73 GLY A CA 1
ATOM 565 C C . GLY A 1 73 ? 12.815 -0.369 -4.437 1.00 91.19 73 GLY A C 1
ATOM 566 O O . GLY A 1 73 ? 13.094 0.504 -3.620 1.00 91.19 73 GLY A O 1
ATOM 567 N N . ALA A 1 74 ? 12.450 -0.079 -5.691 1.00 92.44 74 ALA A N 1
ATOM 568 C CA . ALA A 1 74 ? 12.236 1.289 -6.168 1.00 92.44 74 ALA A CA 1
ATOM 569 C C . ALA A 1 74 ? 11.207 2.048 -5.304 1.00 92.44 74 ALA A C 1
ATOM 571 O O . ALA A 1 74 ? 11.372 3.240 -5.057 1.00 92.44 74 ALA A O 1
ATOM 572 N N . ASN A 1 75 ? 10.213 1.342 -4.754 1.00 95.94 75 ASN A N 1
ATOM 573 C CA . ASN A 1 75 ? 9.232 1.880 -3.813 1.00 95.94 75 ASN A CA 1
ATOM 574 C C . ASN A 1 75 ? 9.558 1.579 -2.340 1.00 95.94 75 ASN A C 1
ATOM 576 O O . ASN A 1 75 ? 8.678 1.752 -1.507 1.00 95.94 75 ASN A O 1
ATOM 580 N N . GLY A 1 76 ? 10.772 1.153 -1.973 1.00 95.12 76 GLY A N 1
ATOM 581 C CA . GLY A 1 76 ? 11.089 0.724 -0.598 1.00 95.12 76 GLY A CA 1
ATOM 582 C C . GLY A 1 76 ? 10.753 1.780 0.466 1.00 95.12 76 GLY A C 1
ATOM 583 O O . GLY A 1 76 ? 9.911 1.553 1.332 1.00 95.12 76 GLY A O 1
ATOM 584 N N . ALA A 1 77 ? 11.308 2.989 0.329 1.00 94.94 77 ALA A N 1
ATOM 585 C CA . ALA A 1 77 ? 11.008 4.102 1.238 1.00 94.94 77 ALA A CA 1
ATOM 586 C C . ALA A 1 77 ? 9.517 4.487 1.226 1.00 94.94 77 ALA A C 1
ATOM 588 O O . ALA A 1 77 ? 8.947 4.887 2.242 1.00 94.94 77 ALA A O 1
ATOM 589 N N . ARG A 1 78 ? 8.856 4.352 0.071 1.00 95.75 78 ARG A N 1
ATOM 590 C CA . ARG A 1 78 ? 7.432 4.659 -0.051 1.00 95.75 78 ARG A CA 1
ATOM 591 C C . ARG A 1 78 ? 6.562 3.609 0.635 1.00 95.75 78 ARG A C 1
ATOM 593 O O . ARG A 1 78 ? 5.576 3.968 1.268 1.00 95.75 78 ARG A O 1
ATOM 600 N N . ALA A 1 79 ? 6.939 2.338 0.558 1.00 96.62 79 ALA A N 1
ATOM 601 C CA . ALA A 1 79 ? 6.266 1.246 1.241 1.00 96.62 79 ALA A CA 1
ATOM 602 C C . ALA A 1 79 ? 6.371 1.388 2.763 1.00 96.62 79 ALA A C 1
ATOM 604 O O . ALA A 1 79 ? 5.382 1.155 3.451 1.00 96.62 79 ALA A O 1
ATOM 605 N N . GLU A 1 80 ? 7.509 1.853 3.286 1.00 96.06 80 GLU A N 1
ATOM 606 C CA . GLU A 1 80 ? 7.661 2.187 4.710 1.00 96.06 80 GLU A CA 1
ATOM 607 C C . GLU A 1 80 ? 6.704 3.303 5.147 1.00 96.06 80 GLU A C 1
ATOM 609 O O . GLU A 1 80 ? 6.009 3.167 6.155 1.00 96.06 80 GLU A O 1
ATOM 614 N N . GLN A 1 81 ? 6.604 4.381 4.362 1.00 96.12 81 GLN A N 1
ATOM 615 C CA . GLN A 1 81 ? 5.660 5.471 4.631 1.00 96.12 81 GLN A CA 1
ATOM 616 C C . GLN A 1 81 ? 4.205 4.987 4.589 1.00 96.12 81 GLN A C 1
ATOM 618 O O . GLN A 1 81 ? 3.417 5.305 5.480 1.00 96.12 81 GLN A O 1
ATOM 623 N N . VAL A 1 82 ? 3.850 4.189 3.578 1.00 96.88 82 VAL A N 1
ATOM 624 C CA . VAL A 1 82 ? 2.511 3.601 3.450 1.00 96.88 82 VAL A CA 1
ATOM 625 C C . VAL A 1 82 ? 2.209 2.664 4.617 1.00 96.88 82 VAL A C 1
ATOM 627 O O . VAL A 1 82 ? 1.110 2.715 5.163 1.00 96.88 82 VAL A O 1
ATOM 630 N N . ALA A 1 83 ? 3.170 1.847 5.049 1.00 95.94 83 ALA A N 1
ATOM 631 C CA . ALA A 1 83 ? 3.019 0.968 6.202 1.00 95.94 83 ALA A CA 1
ATOM 632 C C . ALA A 1 83 ? 2.830 1.757 7.506 1.00 95.94 83 ALA A C 1
ATOM 634 O O . ALA A 1 83 ? 2.014 1.368 8.340 1.00 95.94 83 ALA A O 1
ATOM 635 N N . ALA A 1 84 ? 3.528 2.884 7.674 1.00 93.62 84 ALA A N 1
ATOM 636 C CA . ALA A 1 84 ? 3.344 3.768 8.822 1.00 93.62 84 ALA A CA 1
ATOM 637 C C . ALA A 1 84 ? 1.937 4.390 8.848 1.00 93.62 84 ALA A C 1
ATOM 639 O O . ALA A 1 84 ? 1.281 4.353 9.887 1.00 93.62 84 ALA A O 1
ATOM 640 N N . GLN A 1 85 ? 1.434 4.880 7.711 1.00 94.62 85 GLN A N 1
ATOM 641 C CA . GLN A 1 85 ? 0.078 5.438 7.614 1.00 94.62 85 GLN A CA 1
ATOM 642 C C . GLN A 1 85 ? -1.011 4.372 7.736 1.00 94.62 85 GLN A C 1
ATOM 644 O O . GLN A 1 85 ? -2.038 4.596 8.379 1.00 94.62 85 GLN A O 1
ATOM 649 N N . LEU A 1 86 ? -0.775 3.174 7.197 1.00 94.94 86 LEU A N 1
ATOM 650 C CA . LEU A 1 86 ? -1.646 2.028 7.427 1.00 94.94 86 LEU A CA 1
ATOM 651 C C . LEU A 1 86 ? -1.669 1.669 8.913 1.00 94.94 86 LEU A C 1
ATOM 653 O O . LEU A 1 86 ? -2.744 1.441 9.453 1.00 94.94 86 LEU A O 1
ATOM 657 N N . ARG A 1 87 ? -0.513 1.660 9.591 1.00 92.06 87 ARG A N 1
ATOM 658 C CA . ARG A 1 87 ? -0.449 1.442 11.039 1.00 92.06 87 ARG A CA 1
ATOM 659 C C . ARG A 1 87 ? -1.302 2.471 11.763 1.00 92.06 87 ARG A C 1
ATOM 661 O O . ARG A 1 87 ? -2.114 2.053 12.571 1.00 92.06 87 ARG A O 1
ATOM 668 N N . GLN A 1 88 ? -1.172 3.762 11.448 1.00 90.94 88 GLN A N 1
ATOM 669 C CA . GLN A 1 88 ? -2.062 4.779 12.012 1.00 90.94 88 GLN A CA 1
ATOM 670 C C . GLN A 1 88 ? -3.520 4.385 11.761 1.00 90.94 88 GLN A C 1
ATOM 672 O O . GLN A 1 88 ? -4.262 4.179 12.709 1.00 90.94 88 GLN A O 1
ATOM 677 N N . THR A 1 89 ? -3.916 4.148 10.515 1.00 92.75 89 THR A N 1
ATOM 678 C CA . THR A 1 89 ? -5.296 3.771 10.156 1.00 92.75 89 THR A CA 1
ATOM 679 C C . THR A 1 89 ? -5.810 2.530 10.895 1.00 92.75 89 THR A C 1
ATOM 681 O O . THR A 1 89 ? -6.995 2.427 11.178 1.00 92.75 89 THR A O 1
ATOM 684 N N . LEU A 1 90 ? -4.949 1.569 11.228 1.00 90.00 90 LEU A N 1
ATOM 685 C CA . LEU A 1 90 ? -5.332 0.368 11.975 1.00 90.00 90 LEU A CA 1
ATOM 686 C C . LEU A 1 90 ? -5.429 0.599 13.489 1.00 90.00 90 LEU A C 1
ATOM 688 O O . LEU A 1 90 ? -6.080 -0.192 14.168 1.00 90.00 90 LEU A O 1
ATOM 692 N N . LEU A 1 91 ? -4.811 1.661 14.008 1.00 82.50 91 LEU A N 1
ATOM 693 C CA . LEU A 1 91 ? -4.942 2.107 15.390 1.00 82.50 91 LEU A CA 1
ATOM 694 C C . LEU A 1 91 ? -6.079 3.123 15.472 1.00 82.50 91 LEU A C 1
ATOM 696 O O . LEU A 1 91 ? -5.955 4.242 14.972 1.00 82.50 91 LEU A O 1
ATOM 700 N N . GLY A 1 92 ? -7.187 2.748 16.112 1.00 70.31 92 GLY A N 1
ATOM 701 C CA . GLY A 1 92 ? -8.239 3.721 16.402 1.00 70.31 92 GLY A CA 1
ATOM 702 C C . GLY A 1 92 ? -7.734 4.818 17.344 1.00 70.31 92 GLY A C 1
ATOM 703 O O . GLY A 1 92 ? -6.764 4.600 18.075 1.00 70.31 92 GLY A O 1
ATOM 704 N N . ALA A 1 93 ? -8.392 5.982 17.373 1.00 69.19 93 ALA A N 1
ATOM 705 C CA . ALA A 1 93 ? -7.967 7.117 18.203 1.00 69.19 93 ALA A CA 1
ATOM 706 C C . ALA A 1 93 ? -7.767 6.738 19.687 1.00 69.19 93 ALA A C 1
ATOM 708 O O . ALA A 1 93 ? -6.813 7.173 20.332 1.00 69.19 93 ALA A O 1
ATOM 709 N N . ALA A 1 94 ? -8.617 5.848 20.213 1.00 60.97 94 ALA A N 1
ATOM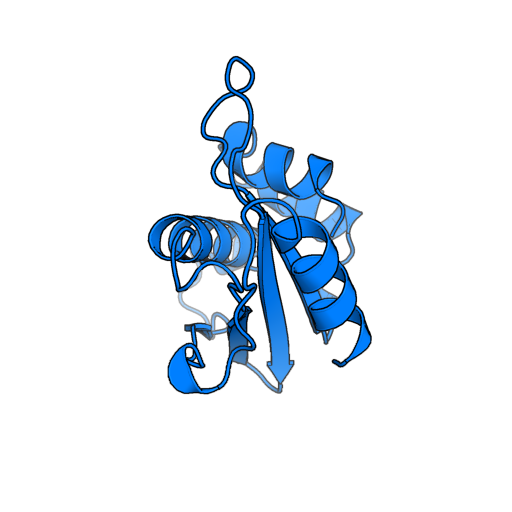 710 C CA . ALA A 1 94 ? -8.530 5.344 21.585 1.00 60.97 94 ALA A CA 1
ATOM 711 C C . ALA A 1 94 ? -7.242 4.543 21.872 1.00 60.97 94 ALA A C 1
ATOM 713 O O . ALA A 1 94 ? -6.727 4.586 22.989 1.00 60.97 94 ALA A O 1
ATOM 714 N N . ASP A 1 95 ? -6.695 3.847 20.874 1.00 67.19 95 ASP A N 1
ATOM 715 C CA . ASP A 1 95 ? -5.514 2.995 21.038 1.00 67.19 95 ASP A CA 1
ATOM 716 C C . ASP A 1 95 ? -4.205 3.791 20.920 1.00 67.19 95 ASP A C 1
ATOM 718 O O . ASP A 1 95 ? -3.196 3.412 21.514 1.00 67.19 95 ASP A O 1
ATOM 722 N N . ARG A 1 96 ? -4.213 4.938 20.224 1.00 68.19 96 ARG A N 1
ATOM 723 C CA . ARG A 1 96 ? -3.015 5.765 19.970 1.00 68.19 96 ARG A CA 1
ATOM 724 C C . ARG A 1 96 ? -2.449 6.459 21.214 1.00 68.19 96 ARG A C 1
ATOM 726 O O . ARG A 1 96 ? -1.263 6.777 21.236 1.00 68.19 96 ARG A O 1
ATOM 733 N N . GLY A 1 97 ? -3.266 6.666 22.250 1.00 57.28 97 GLY A N 1
ATOM 734 C CA . GLY A 1 97 ? -2.862 7.302 23.514 1.00 57.28 97 GLY A CA 1
ATOM 735 C C . GLY A 1 97 ? -2.804 6.368 24.729 1.00 57.28 97 GLY A C 1
ATOM 736 O O . GLY A 1 97 ? -2.339 6.781 25.789 1.00 57.28 97 GLY A O 1
ATOM 737 N N . SER A 1 98 ? -3.280 5.122 24.608 1.00 58.53 98 SER A N 1
ATOM 738 C CA . SER A 1 98 ? -3.588 4.284 25.777 1.00 58.53 98 SER A CA 1
ATOM 739 C C . SER A 1 98 ? -2.427 3.421 26.287 1.00 58.53 98 SER A C 1
ATOM 741 O O . SER A 1 98 ? -2.562 2.826 27.353 1.00 58.53 98 SER A O 1
ATOM 743 N N . GLY A 1 99 ? -1.309 3.294 25.565 1.00 55.69 99 GLY A N 1
ATOM 744 C CA . GLY A 1 99 ? -0.196 2.419 25.975 1.00 55.69 99 GLY A CA 1
ATOM 745 C C . GLY A 1 99 ? -0.559 0.928 26.118 1.00 55.69 99 GLY A C 1
ATOM 746 O O . GLY A 1 99 ? 0.241 0.163 26.652 1.00 55.69 99 GLY A O 1
ATOM 747 N N . ASN A 1 100 ? -1.752 0.525 25.662 1.00 56.06 100 ASN A N 1
ATOM 748 C CA . ASN A 1 100 ? -2.214 -0.863 25.628 1.00 56.06 100 ASN A CA 1
ATOM 749 C C . ASN A 1 100 ? -1.434 -1.677 24.583 1.00 56.06 100 ASN A C 1
ATOM 751 O O . ASN A 1 100 ? -0.625 -1.120 23.840 1.00 56.06 100 ASN A O 1
ATOM 755 N N . ASP A 1 101 ? -1.714 -2.986 24.522 1.00 61.66 101 ASP A N 1
ATOM 756 C CA . ASP A 1 101 ? -1.223 -3.972 23.545 1.00 61.66 101 ASP A CA 1
ATOM 757 C C . ASP A 1 101 ? -1.586 -3.595 22.090 1.00 61.66 101 ASP A C 1
ATOM 759 O O . ASP A 1 101 ? -2.379 -4.253 21.415 1.00 61.66 101 ASP A O 1
ATOM 763 N N . ILE A 1 102 ? -0.994 -2.506 21.603 1.00 66.12 102 ILE A N 1
ATOM 764 C CA . ILE A 1 102 ? -1.087 -2.012 20.238 1.00 66.12 102 ILE A CA 1
ATOM 765 C C . ILE A 1 102 ? -0.541 -3.103 19.311 1.00 66.12 102 ILE A C 1
ATOM 767 O O . ILE A 1 102 ? 0.616 -3.506 19.484 1.00 66.12 102 ILE A O 1
ATOM 771 N N . PRO A 1 103 ? -1.315 -3.549 18.303 1.00 70.00 103 PRO A N 1
ATOM 772 C CA . PRO A 1 103 ? -0.823 -4.503 17.327 1.00 70.00 103 PRO A CA 1
ATOM 773 C C . PRO A 1 103 ? 0.484 -4.010 16.709 1.00 7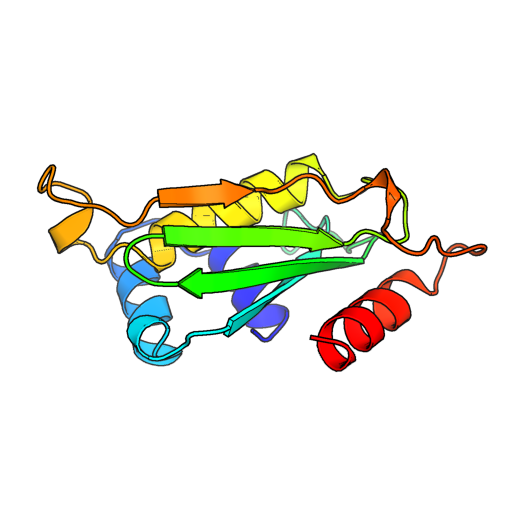0.00 103 PRO A C 1
ATOM 775 O O . PRO A 1 103 ? 0.563 -2.904 16.160 1.00 70.00 103 PRO A O 1
ATOM 778 N N . THR A 1 104 ? 1.530 -4.827 16.802 1.00 83.00 104 THR A N 1
ATOM 779 C CA . THR A 1 104 ? 2.800 -4.517 16.153 1.00 83.00 104 THR A CA 1
ATOM 780 C C . THR A 1 104 ? 2.633 -4.708 14.651 1.00 83.00 104 THR A C 1
ATOM 782 O O . THR A 1 104 ? 2.278 -5.792 14.189 1.00 83.00 104 THR A O 1
ATOM 785 N N . LEU A 1 105 ? 2.869 -3.643 13.881 1.00 90.88 105 LEU A N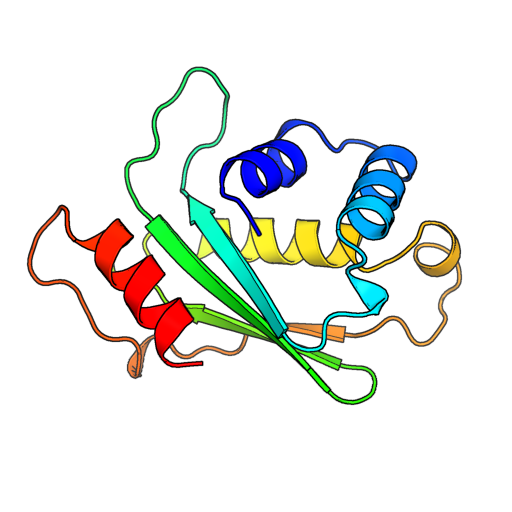 1
ATOM 786 C CA . LEU A 1 105 ? 3.033 -3.747 12.434 1.00 90.88 105 LEU A CA 1
ATOM 787 C C . LEU A 1 105 ? 4.521 -3.897 12.133 1.00 90.88 105 LEU A C 1
ATOM 789 O O . LEU A 1 105 ? 5.310 -3.011 12.463 1.00 90.88 105 LEU A O 1
ATOM 793 N N . GLN A 1 106 ? 4.889 -5.006 11.501 1.00 92.44 106 GLN A N 1
ATOM 794 C CA . GLN A 1 106 ? 6.258 -5.300 11.091 1.00 92.44 106 GLN A CA 1
ATOM 795 C C . GLN A 1 106 ? 6.336 -5.440 9.572 1.00 92.44 106 GLN A C 1
ATOM 797 O O . GLN A 1 106 ? 5.524 -6.138 8.972 1.00 92.44 106 GLN A O 1
ATOM 802 N N . LEU A 1 107 ? 7.359 -4.834 8.965 1.00 93.56 107 LEU A N 1
ATOM 803 C CA . LEU A 1 107 ? 7.772 -5.143 7.597 1.00 93.56 107 LEU A CA 1
ATOM 804 C C . LEU A 1 107 ? 8.763 -6.311 7.613 1.00 93.56 107 LEU A C 1
ATOM 806 O O . LEU A 1 107 ? 9.765 -6.280 8.327 1.00 93.56 107 LEU A O 1
ATOM 810 N N . VAL A 1 108 ? 8.466 -7.349 6.841 1.00 94.06 108 VAL A N 1
ATOM 811 C CA . VAL A 1 108 ? 9.320 -8.519 6.641 1.00 94.06 108 VAL A CA 1
ATOM 812 C C . VAL A 1 108 ? 10.006 -8.376 5.286 1.00 94.06 108 VAL A C 1
ATOM 814 O O . VAL A 1 108 ? 9.340 -8.188 4.266 1.00 94.06 108 VAL A O 1
ATOM 817 N N . ASP A 1 109 ? 11.336 -8.460 5.279 1.00 90.56 109 ASP A N 1
ATOM 818 C CA . ASP A 1 109 ? 12.123 -8.394 4.048 1.00 90.56 109 ASP A CA 1
ATOM 819 C C . ASP A 1 109 ? 11.960 -9.686 3.237 1.00 90.56 109 ASP A C 1
ATOM 821 O O . ASP A 1 109 ? 12.310 -10.778 3.688 1.00 90.56 109 ASP A O 1
ATOM 825 N N . VAL A 1 110 ? 11.412 -9.535 2.032 1.00 94.06 110 VAL A N 1
ATOM 826 C CA . VAL A 1 110 ? 11.232 -10.599 1.033 1.00 94.06 110 VAL A CA 1
ATOM 827 C C . VAL A 1 110 ? 11.824 -10.208 -0.325 1.00 94.06 110 VAL A C 1
ATOM 829 O O . VAL A 1 110 ? 11.492 -10.786 -1.365 1.00 94.06 110 VAL A O 1
ATOM 832 N N . SER A 1 111 ? 12.688 -9.190 -0.346 1.00 90.88 111 SER A N 1
ATOM 833 C CA . SER A 1 111 ? 13.230 -8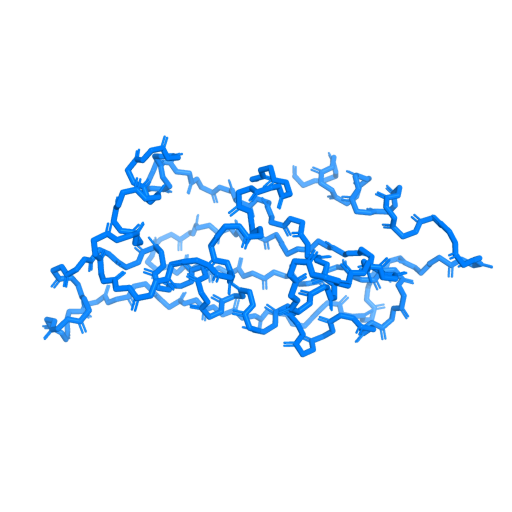.607 -1.577 1.00 90.88 111 SER A CA 1
ATOM 834 C C . SER A 1 111 ? 13.966 -9.640 -2.435 1.00 90.88 111 SER A C 1
ATOM 836 O O . SER A 1 111 ? 13.799 -9.664 -3.654 1.00 90.88 111 SER A O 1
ATOM 838 N N . ALA A 1 112 ? 14.708 -10.555 -1.804 1.00 91.06 112 ALA A N 1
ATOM 839 C CA . ALA A 1 112 ? 15.456 -11.614 -2.480 1.00 91.06 112 ALA A CA 1
ATOM 840 C C . ALA A 1 112 ? 14.563 -12.680 -3.148 1.00 91.06 112 ALA A C 1
ATOM 842 O O . ALA A 1 112 ? 15.004 -13.349 -4.080 1.00 91.06 112 ALA A O 1
ATOM 843 N N . GLN A 1 113 ? 13.327 -12.856 -2.676 1.00 93.25 113 GLN A N 1
ATOM 844 C CA . GLN A 1 113 ? 12.366 -13.840 -3.187 1.00 93.25 113 GLN A CA 1
ATOM 845 C C . GLN A 1 113 ? 11.354 -13.221 -4.155 1.00 93.25 113 GLN A C 1
ATOM 847 O O . GLN A 1 113 ? 10.603 -13.945 -4.807 1.00 93.25 113 GLN A O 1
ATOM 852 N N . THR A 1 114 ? 11.318 -11.893 -4.247 1.00 95.56 114 THR A N 1
ATOM 853 C CA . THR A 1 114 ? 10.323 -11.179 -5.041 1.00 95.56 114 THR A CA 1
ATOM 854 C C . THR A 1 114 ? 10.642 -11.293 -6.537 1.00 95.56 114 THR A C 1
ATOM 856 O O . THR A 1 114 ? 11.725 -10.883 -6.968 1.00 95.56 114 THR A O 1
ATOM 859 N N . PRO A 1 115 ? 9.709 -11.805 -7.365 1.00 96.31 115 PRO A N 1
ATOM 860 C CA . PRO A 1 115 ? 9.878 -11.836 -8.813 1.00 96.31 115 PRO A CA 1
ATOM 861 C C . PRO A 1 115 ? 10.164 -10.448 -9.402 1.00 96.31 115 PRO A C 1
ATOM 863 O O . PRO A 1 115 ? 9.479 -9.472 -9.100 1.00 96.31 115 PRO A O 1
ATOM 866 N N . ARG A 1 116 ? 11.167 -10.367 -10.280 1.00 97.00 116 ARG A N 1
ATOM 867 C CA . ARG A 1 116 ? 11.622 -9.126 -10.920 1.00 97.00 116 ARG A CA 1
ATOM 868 C C . ARG A 1 116 ? 11.000 -8.955 -12.303 1.00 97.00 116 ARG A C 1
ATOM 870 O O . ARG A 1 116 ? 11.000 -9.899 -13.089 1.00 97.00 116 ARG A O 1
ATOM 877 N N . GLN A 1 117 ? 10.547 -7.743 -12.623 1.00 97.00 117 GLN A N 1
ATOM 878 C CA . GLN A 1 117 ? 10.206 -7.389 -14.003 1.00 97.00 117 GLN A CA 1
ATOM 879 C C . GLN A 1 117 ? 11.482 -7.222 -14.837 1.00 97.00 117 GLN A C 1
ATOM 881 O O . GLN A 1 117 ? 12.515 -6.785 -14.325 1.00 97.00 117 GLN A O 1
ATOM 886 N N . THR A 1 118 ? 11.399 -7.520 -16.132 1.00 97.44 118 THR A N 1
ATOM 887 C CA . THR A 1 118 ? 12.519 -7.386 -17.084 1.00 97.44 118 THR A CA 1
ATOM 888 C C . THR A 1 118 ? 12.313 -6.256 -18.097 1.00 97.44 118 THR A C 1
ATOM 890 O O . THR A 1 118 ? 13.045 -6.156 -19.078 1.00 97.44 118 THR A O 1
ATOM 893 N N . ASN A 1 119 ? 11.304 -5.412 -17.883 1.00 97.12 119 ASN A N 1
ATOM 894 C CA . ASN A 1 119 ? 10.983 -4.233 -18.688 1.00 97.12 119 ASN A CA 1
ATOM 895 C C . ASN A 1 119 ? 10.589 -3.059 -17.774 1.00 97.12 119 ASN A C 1
ATOM 897 O O . ASN A 1 119 ? 10.653 -3.173 -16.553 1.00 97.12 119 ASN A O 1
ATOM 901 N N . SER A 1 120 ? 10.198 -1.920 -18.345 1.00 95.06 120 SER A N 1
ATOM 902 C CA . SER A 1 120 ? 9.902 -0.689 -17.599 1.00 95.06 120 SER A CA 1
ATOM 903 C C . SER A 1 120 ? 8.409 -0.403 -17.391 1.00 95.06 120 SER A C 1
ATOM 905 O O . SER A 1 120 ? 8.080 0.710 -16.999 1.00 95.06 120 SER A O 1
ATOM 907 N N . TYR A 1 121 ? 7.501 -1.340 -17.689 1.00 95.75 121 TYR A N 1
ATOM 908 C CA . TYR A 1 121 ? 6.054 -1.061 -17.709 1.00 95.75 121 TYR A CA 1
ATOM 909 C C . TYR A 1 121 ? 5.178 -2.124 -17.031 1.00 95.75 121 TYR A C 1
ATOM 911 O O . TYR A 1 121 ? 4.028 -1.837 -16.709 1.00 95.75 121 TYR A O 1
ATOM 919 N N . ASP A 1 122 ? 5.704 -3.315 -16.737 1.00 97.88 122 ASP A N 1
ATOM 920 C CA . ASP A 1 122 ? 4.912 -4.387 -16.119 1.00 97.88 122 ASP A CA 1
ATOM 921 C C . ASP A 1 122 ? 4.731 -4.249 -14.599 1.00 97.88 122 ASP A C 1
ATOM 923 O O . ASP A 1 122 ? 4.057 -5.079 -13.996 1.00 97.88 122 ASP A O 1
ATOM 927 N N . CYS A 1 123 ? 5.273 -3.217 -13.944 1.00 97.44 123 CYS A N 1
ATOM 928 C CA . CYS A 1 123 ? 5.181 -3.059 -12.483 1.00 97.44 123 CYS A CA 1
ATOM 929 C C . CYS A 1 123 ? 3.734 -3.117 -11.950 1.00 97.44 123 CYS A C 1
ATOM 931 O O . CYS A 1 123 ? 3.460 -3.746 -10.923 1.00 97.44 123 CYS A O 1
ATOM 933 N N . GLY A 1 124 ? 2.779 -2.547 -12.692 1.00 97.06 124 GLY A N 1
ATOM 934 C CA . GLY A 1 124 ? 1.351 -2.654 -12.381 1.00 97.06 124 GLY A CA 1
ATOM 935 C C . GLY A 1 124 ? 0.806 -4.080 -12.527 1.00 97.06 124 GLY A C 1
ATOM 936 O O . GLY A 1 124 ? 0.046 -4.535 -11.675 1.00 97.06 124 GLY A O 1
ATOM 937 N N . MET A 1 125 ? 1.242 -4.822 -13.550 1.00 97.56 125 MET A N 1
ATOM 938 C CA . MET A 1 125 ? 0.854 -6.224 -13.745 1.00 97.56 125 MET A CA 1
ATOM 939 C C . MET A 1 125 ? 1.408 -7.119 -12.637 1.00 97.56 125 MET A C 1
ATOM 941 O O . MET A 1 125 ? 0.663 -7.923 -12.084 1.00 97.56 125 MET A O 1
ATOM 945 N N . TYR A 1 126 ? 2.675 -6.940 -12.252 1.00 97.94 126 TYR A N 1
ATOM 946 C CA . TYR A 1 126 ? 3.257 -7.654 -11.113 1.00 97.94 126 TYR A CA 1
ATOM 947 C C . TYR A 1 126 ? 2.506 -7.343 -9.818 1.00 97.94 126 TYR A C 1
ATOM 949 O O . TYR A 1 126 ? 2.203 -8.264 -9.073 1.00 97.94 126 TYR A O 1
ATOM 957 N N . THR A 1 127 ? 2.123 -6.085 -9.580 1.00 97.44 127 THR A N 1
ATOM 958 C CA . THR A 1 127 ? 1.308 -5.700 -8.412 1.00 97.44 127 THR A CA 1
ATOM 959 C C . THR A 1 127 ? -0.013 -6.479 -8.347 1.00 97.44 127 THR A C 1
ATOM 961 O O . THR A 1 127 ? -0.391 -6.946 -7.273 1.00 97.44 127 THR A O 1
ATOM 964 N N . ILE A 1 128 ? -0.698 -6.658 -9.484 1.00 97.44 128 ILE A N 1
ATOM 965 C CA . ILE A 1 128 ? -1.948 -7.436 -9.568 1.00 97.44 128 ILE A CA 1
ATOM 966 C C . ILE A 1 128 ? -1.679 -8.927 -9.340 1.00 97.44 128 ILE A C 1
ATOM 968 O O . ILE A 1 128 ? -2.336 -9.545 -8.508 1.00 97.44 128 ILE A O 1
ATOM 972 N N . VAL A 1 129 ? -0.692 -9.491 -10.039 1.00 97.44 129 VAL A N 1
ATOM 973 C CA . VAL A 1 129 ? -0.328 -10.912 -9.931 1.00 97.44 129 VAL A CA 1
ATOM 974 C C . VAL A 1 129 ? 0.099 -11.261 -8.505 1.00 97.44 129 VAL A C 1
ATOM 976 O O . VAL A 1 129 ? -0.321 -12.280 -7.966 1.00 97.44 129 VAL A O 1
ATOM 979 N N . PHE A 1 130 ? 0.881 -10.400 -7.852 1.00 96.88 130 PHE A N 1
ATOM 980 C CA . PHE A 1 130 ? 1.241 -10.569 -6.449 1.00 96.88 130 PHE A CA 1
ATOM 981 C C . PHE A 1 130 ? 0.008 -10.643 -5.550 1.00 96.88 130 PHE A C 1
ATOM 983 O O . PHE A 1 130 ? -0.004 -11.463 -4.646 1.00 96.88 130 PHE A O 1
ATOM 990 N N . ALA A 1 131 ? -1.033 -9.847 -5.796 1.00 96.69 131 ALA A N 1
ATOM 991 C CA . ALA A 1 131 ? -2.258 -9.908 -5.000 1.00 96.69 131 ALA A CA 1
ATOM 992 C C . ALA A 1 131 ? -3.088 -11.179 -5.265 1.00 96.69 131 ALA A C 1
ATOM 994 O O . ALA A 1 131 ? -3.807 -11.621 -4.375 1.00 96.69 131 ALA A O 1
ATOM 995 N N . GLU A 1 132 ? -2.998 -11.768 -6.462 1.00 95.38 132 GLU A N 1
ATOM 996 C CA . GLU A 1 132 ? -3.709 -13.005 -6.820 1.00 95.38 132 GLU A CA 1
ATOM 997 C C . GLU A 1 132 ? -3.109 -14.259 -6.161 1.00 95.38 132 GLU A C 1
ATOM 999 O O . GLU A 1 132 ? -3.832 -15.210 -5.876 1.00 95.38 132 GLU A O 1
ATOM 1004 N N . PHE A 1 133 ? -1.800 -14.268 -5.891 1.00 87.62 133 PHE A N 1
ATOM 1005 C CA . PHE A 1 133 ? -1.095 -15.432 -5.339 1.00 87.62 133 PHE A CA 1
ATOM 1006 C C . PHE A 1 133 ? -1.131 -15.563 -3.802 1.00 87.62 133 PHE A C 1
ATOM 1008 O O . PHE A 1 133 ? -0.547 -16.516 -3.279 1.00 87.62 133 PHE A O 1
ATOM 1015 N N . PHE A 1 134 ? -1.767 -14.634 -3.082 1.00 78.19 134 PHE A N 1
ATOM 1016 C CA . PHE A 1 134 ? -1.804 -14.596 -1.609 1.00 78.19 134 PHE A CA 1
ATOM 1017 C C . PHE A 1 134 ? -3.070 -15.201 -0.999 1.00 78.19 134 PHE A C 1
ATOM 1019 O O . PHE A 1 134 ? -4.166 -15.025 -1.575 1.00 78.19 134 PHE A O 1
#

Sequence (134 aa):
MDPAVVSFMMLQCTDDDDYDDLRRGLKLDQKSLIFVPVNDNTSFDSSSTHWSLLACVRYNNAINCVHLDSGGGANGARAEQVAAQLRQTLLGAADRGSGNDIPTLQLVDVSAQTPRQTNSYDCGMYTIVFAEFF

Radius of gyration: 14.76 Å; chains: 1; bounding box: 31×33×45 Å

Foldseek 3Di:
DDQVLLVCLQEPPDDLVSLQCSCVVVVVVPDQKDKDKFFPDRDPVDDTQAIWIWIWGDDDLAIEIETAFLAQCPCVVRSVSSLVSVLSSNQHPVRVPDPPSRHYYDYDYPSVVHHHDPDRPCRVVSRVVVVVVD